Protein AF-A0A6V8F0K0-F1 (afdb_monomer_lite)

Radius of gyration: 14.61 Å; chains: 1; bounding box: 36×22×38 Å

pLDDT: mean 75.2, std 12.61, range [38.0, 90.0]

Secondary structure (DSSP, 8-state):
--GGGS--SSSS-HHHHHHHHHHHHHHSBTT-SSS-TT-SB---TTPPSSHHHHHHHHHHHHHHHHHHHTTS-BS-TTPPB--EEEEEEEEEEEEEETTEEEEEEEEEESSSTTPEEEEEEEE-

Sequence (124 aa):
MTWDDFFYYGKKDVKEENASDLKQLLMQPKYSLFYNRGYGVDHKHNFPQGFFTAVFLAFSIVSAVSKRNEKVSDGSGDYPDRRIAVSQDYISIVDTAPGSRDIKVTYLNYCSELRPGSISVPVV

Structure (mmCIF, N/CA/C/O backbone):
data_AF-A0A6V8F0K0-F1
#
_entry.id   AF-A0A6V8F0K0-F1
#
loop_
_atom_site.group_PDB
_atom_site.id
_atom_site.type_symbol
_atom_site.label_atom_id
_atom_site.label_alt_id
_atom_site.label_comp_id
_atom_site.label_asym_id
_atom_site.label_entity_id
_atom_site.label_seq_id
_atom_site.pdbx_PDB_ins_code
_atom_site.Cartn_x
_atom_site.Cartn_y
_atom_site.Cartn_z
_atom_site.occupancy
_atom_site.B_iso_or_equiv
_atom_site.auth_seq_id
_atom_site.auth_comp_id
_atom_site.auth_asym_id
_atom_site.auth_atom_id
_atom_site.pdbx_PDB_model_num
ATOM 1 N N . MET A 1 1 ? 11.654 12.659 8.022 1.00 45.09 1 MET A N 1
ATOM 2 C CA . MET A 1 1 ? 10.725 11.734 8.700 1.00 45.09 1 MET A CA 1
ATOM 3 C C . MET A 1 1 ? 10.814 12.068 10.174 1.00 45.09 1 MET A C 1
ATOM 5 O O . MET A 1 1 ? 11.904 11.963 10.723 1.00 45.09 1 MET A O 1
ATOM 9 N N . THR A 1 2 ? 9.764 12.636 10.760 1.00 43.31 2 THR A N 1
ATOM 10 C CA . THR A 1 2 ? 9.747 12.957 12.194 1.00 43.31 2 THR A CA 1
ATOM 11 C C . THR A 1 2 ? 9.321 11.706 12.966 1.00 43.31 2 THR A C 1
ATOM 13 O O . THR A 1 2 ? 8.619 10.849 12.431 1.00 43.31 2 THR A O 1
ATOM 16 N N . TRP A 1 3 ? 9.745 11.571 14.227 1.00 38.00 3 TRP A N 1
ATOM 17 C CA . TRP A 1 3 ? 9.286 10.489 15.119 1.00 38.00 3 TRP A CA 1
ATOM 18 C C . TRP A 1 3 ? 7.755 10.459 15.275 1.00 38.00 3 TRP A C 1
ATOM 20 O O . TRP A 1 3 ? 7.176 9.428 15.616 1.00 38.00 3 TRP A O 1
ATOM 30 N N . ASP A 1 4 ? 7.118 11.572 14.913 1.00 42.41 4 ASP A N 1
ATOM 31 C CA . ASP A 1 4 ? 5.681 11.793 14.884 1.00 42.41 4 ASP A CA 1
ATOM 32 C C . ASP A 1 4 ? 4.917 11.054 13.768 1.00 42.41 4 ASP A C 1
ATOM 34 O O . ASP A 1 4 ? 3.708 11.229 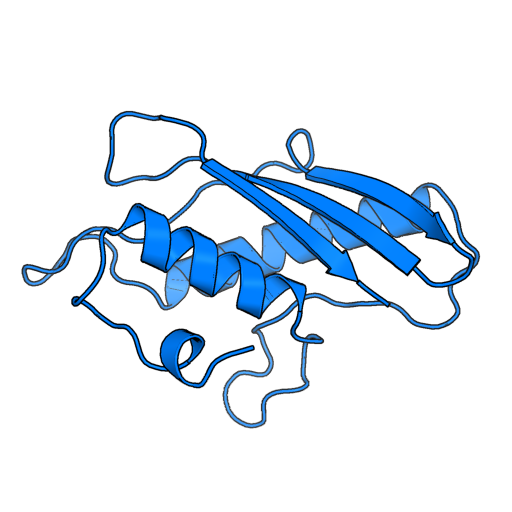13.618 1.00 42.41 4 ASP A O 1
ATOM 38 N N . ASP A 1 5 ? 5.590 10.228 12.973 1.00 44.72 5 ASP A N 1
ATOM 39 C CA . ASP A 1 5 ? 4.914 9.382 11.989 1.00 44.72 5 ASP A CA 1
ATOM 40 C C . ASP A 1 5 ? 4.691 7.950 12.529 1.00 44.72 5 ASP A C 1
ATOM 42 O O . ASP A 1 5 ? 3.684 7.328 12.205 1.00 44.72 5 ASP A O 1
ATOM 46 N N . PHE A 1 6 ? 5.547 7.431 13.422 1.00 45.97 6 PHE A N 1
ATOM 47 C CA . PHE A 1 6 ? 5.607 5.992 13.756 1.00 45.97 6 PHE A CA 1
ATOM 48 C C . PHE A 1 6 ? 4.600 5.472 14.808 1.00 45.97 6 PHE A C 1
ATOM 50 O O . PHE A 1 6 ? 4.368 4.266 14.860 1.00 45.97 6 PHE A O 1
ATOM 57 N N . PHE A 1 7 ? 4.002 6.326 15.653 1.00 43.16 7 PHE A N 1
ATOM 58 C CA . PHE A 1 7 ? 3.219 5.887 16.831 1.00 43.16 7 PHE A CA 1
ATOM 59 C C . PHE A 1 7 ? 1.883 6.637 17.029 1.00 43.16 7 PHE A C 1
ATOM 61 O O . PHE A 1 7 ? 1.627 7.189 18.099 1.00 43.16 7 PHE A O 1
ATOM 68 N N . TYR A 1 8 ? 1.010 6.667 16.015 1.00 52.38 8 TYR A N 1
ATOM 69 C CA . TYR A 1 8 ? -0.267 7.403 16.070 1.00 52.38 8 TYR A CA 1
ATOM 70 C C . TYR A 1 8 ? -1.457 6.462 15.883 1.00 52.38 8 TYR A C 1
ATOM 72 O O . TYR A 1 8 ? -1.902 6.193 14.770 1.00 52.38 8 TYR A O 1
ATOM 80 N N . TYR A 1 9 ? -1.972 5.950 16.999 1.00 51.75 9 TYR A N 1
ATOM 81 C CA . TYR A 1 9 ? -3.280 5.304 17.048 1.00 51.75 9 TYR A CA 1
ATOM 82 C C . TYR A 1 9 ? -4.239 6.195 17.844 1.00 51.75 9 TYR A C 1
ATOM 84 O O . TYR A 1 9 ? -4.047 6.382 19.045 1.00 51.75 9 TYR A O 1
ATOM 92 N N . GLY A 1 10 ? -5.252 6.757 17.173 1.00 51.47 10 GLY A N 1
ATOM 93 C CA . GLY A 1 10 ? -6.399 7.413 17.810 1.00 51.47 10 GLY A CA 1
ATOM 94 C C . GLY A 1 10 ? -6.165 8.849 18.287 1.00 51.4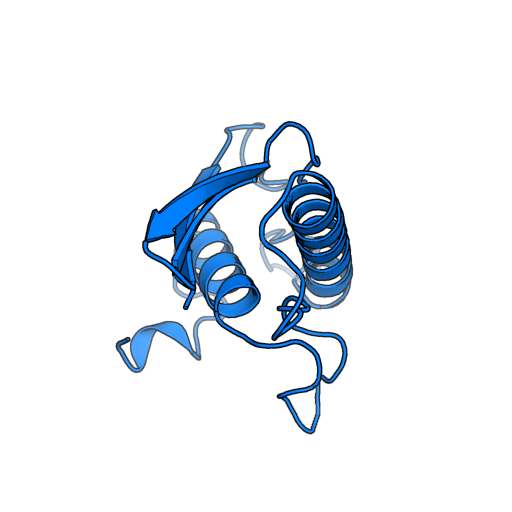7 10 GLY A C 1
ATOM 95 O O . GLY A 1 10 ? -6.890 9.316 19.161 1.00 51.47 10 GLY A O 1
ATOM 96 N N . LYS A 1 11 ? -5.151 9.547 17.755 1.00 54.94 11 LYS A N 1
ATOM 97 C CA . LYS A 1 11 ? -4.835 10.948 18.118 1.00 54.94 11 LYS A CA 1
ATOM 98 C C . LYS A 1 11 ? -4.976 11.944 16.961 1.00 54.94 11 LYS A C 1
ATOM 100 O O . LYS A 1 11 ? -4.975 13.144 17.223 1.00 54.94 11 LYS A O 1
ATOM 105 N N . LYS A 1 12 ? -5.071 11.477 15.711 1.00 57.78 12 LYS A N 1
ATOM 106 C CA . LYS A 1 12 ? -5.206 12.317 14.507 1.00 57.78 12 LYS A CA 1
ATOM 107 C C . LYS A 1 12 ? -6.555 12.077 13.821 1.00 57.78 12 LYS A C 1
ATOM 109 O O . LYS A 1 12 ? -7.238 11.097 14.111 1.00 57.78 12 LYS A O 1
ATOM 114 N N . ASP A 1 13 ? -6.930 12.971 12.901 1.00 78.19 13 ASP A N 1
ATOM 115 C CA . ASP A 1 13 ? -8.018 12.707 11.949 1.00 78.19 13 ASP A CA 1
ATOM 116 C C . ASP A 1 13 ? -7.699 11.398 11.201 1.00 78.19 13 ASP A C 1
ATOM 118 O O . ASP A 1 13 ? -6.570 11.189 10.748 1.00 78.19 13 ASP A O 1
ATOM 122 N N . VAL A 1 14 ? -8.688 10.510 11.066 1.00 79.12 14 VAL A N 1
ATOM 123 C CA . VAL A 1 14 ? -8.571 9.210 10.383 1.00 79.12 14 VAL A CA 1
ATOM 124 C C . VAL A 1 14 ? -7.933 9.356 9.001 1.00 79.12 14 VAL A C 1
ATOM 126 O O . VAL A 1 14 ? -7.168 8.493 8.569 1.00 79.12 14 VAL A O 1
ATOM 129 N N . LYS A 1 15 ? -8.190 10.473 8.312 1.00 78.75 15 LYS A N 1
ATOM 130 C CA . LYS A 1 15 ? -7.572 10.773 7.014 1.00 78.75 15 LYS A CA 1
ATOM 131 C C . LYS A 1 15 ? -6.055 10.921 7.096 1.00 78.75 15 LYS A C 1
ATOM 133 O O . LYS A 1 15 ? -5.345 10.409 6.232 1.00 78.75 15 LYS A O 1
ATOM 138 N N . GLU A 1 16 ? -5.556 11.612 8.115 1.00 78.88 16 GLU A N 1
ATOM 139 C CA . GLU A 1 16 ? -4.120 11.793 8.326 1.00 78.88 16 GLU A CA 1
ATOM 140 C C . GLU A 1 16 ? -3.454 10.483 8.747 1.00 78.88 16 GLU A C 1
ATOM 142 O O . GLU A 1 16 ? -2.359 10.176 8.276 1.00 78.88 16 GLU A O 1
ATOM 147 N N . GLU A 1 17 ? -4.126 9.682 9.580 1.00 80.00 17 GLU A N 1
ATOM 148 C CA . GLU A 1 17 ? -3.638 8.353 9.966 1.00 80.00 17 GLU A CA 1
ATOM 149 C C . GLU A 1 17 ? -3.544 7.428 8.742 1.00 80.00 17 GLU A C 1
ATOM 151 O O . GLU A 1 17 ? -2.511 6.800 8.515 1.00 80.00 17 GLU A O 1
ATOM 156 N N . ASN A 1 18 ? -4.570 7.410 7.886 1.00 85.00 18 ASN A N 1
ATOM 157 C CA . ASN A 1 18 ? 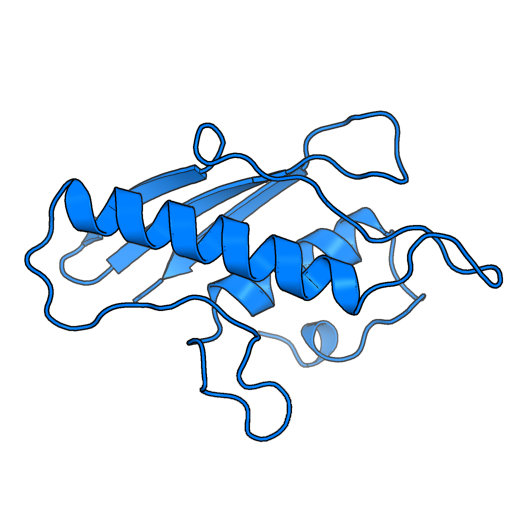-4.565 6.620 6.654 1.00 85.00 18 ASN A CA 1
ATOM 158 C C . ASN A 1 18 ? -3.480 7.075 5.668 1.00 85.00 18 ASN A C 1
ATOM 160 O O . ASN A 1 18 ? -2.813 6.235 5.061 1.00 85.00 18 ASN A O 1
ATOM 164 N N . ALA A 1 19 ? -3.263 8.387 5.528 1.00 83.12 19 ALA A N 1
ATOM 165 C CA . ALA A 1 19 ? -2.182 8.919 4.704 1.00 83.12 19 ALA A CA 1
ATOM 166 C C . ALA A 1 19 ? -0.799 8.543 5.262 1.00 83.12 19 ALA A C 1
ATOM 168 O O . ALA A 1 19 ? 0.063 8.101 4.500 1.00 83.12 19 ALA A O 1
ATOM 169 N N . SER A 1 20 ? -0.589 8.680 6.575 1.00 83.56 20 SER A N 1
ATOM 170 C CA . SER A 1 20 ? 0.671 8.316 7.237 1.00 83.56 20 SER A CA 1
ATOM 171 C C . SER A 1 20 ? 0.985 6.830 7.071 1.00 83.56 20 SER A C 1
ATOM 173 O O . SER A 1 20 ? 2.084 6.473 6.643 1.00 83.56 20 SER A O 1
ATOM 175 N N . ASP A 1 21 ? 0.005 5.959 7.316 1.00 83.56 21 ASP A N 1
ATOM 176 C CA . ASP A 1 21 ? 0.191 4.518 7.171 1.00 83.56 21 ASP A CA 1
ATOM 177 C C . ASP A 1 21 ? 0.528 4.139 5.731 1.00 83.56 21 ASP A C 1
ATOM 179 O O . ASP A 1 21 ? 1.435 3.344 5.490 1.00 83.56 21 ASP A O 1
ATOM 183 N N . LEU A 1 22 ? -0.184 4.716 4.756 1.00 85.50 22 LEU A N 1
ATOM 184 C CA . LEU A 1 22 ? 0.070 4.443 3.347 1.00 85.50 22 LEU A CA 1
ATOM 185 C C . LEU A 1 22 ? 1.463 4.935 2.937 1.00 85.50 22 LEU A C 1
ATOM 187 O O . LEU A 1 22 ? 2.162 4.245 2.199 1.00 85.50 22 LEU A O 1
ATOM 191 N N . LYS A 1 23 ? 1.913 6.077 3.469 1.00 85.06 23 LYS A N 1
ATOM 192 C CA . LYS A 1 23 ? 3.282 6.569 3.274 1.00 85.06 23 LYS A CA 1
ATOM 193 C C . LYS A 1 23 ? 4.311 5.566 3.779 1.00 85.06 23 LYS A C 1
ATOM 195 O O . LYS A 1 23 ? 5.242 5.224 3.055 1.00 85.06 23 LYS A O 1
ATOM 200 N N . GLN A 1 24 ? 4.134 5.086 5.008 1.00 82.81 24 GLN A N 1
ATOM 201 C CA . GLN A 1 24 ? 5.031 4.108 5.619 1.00 82.81 24 GLN A CA 1
ATOM 202 C C . GLN A 1 24 ? 5.039 2.803 4.830 1.00 82.81 24 GLN A C 1
ATOM 204 O O . GLN A 1 24 ? 6.106 2.270 4.548 1.00 82.81 24 GLN A O 1
ATOM 209 N N . L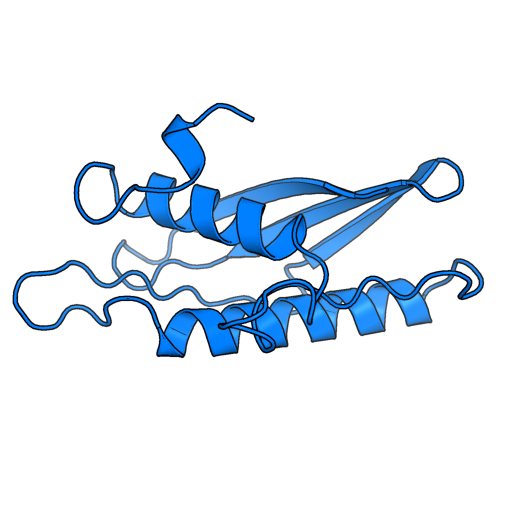EU A 1 25 ? 3.864 2.334 4.410 1.00 86.25 25 LEU A N 1
ATOM 210 C CA . LEU A 1 25 ? 3.714 1.136 3.594 1.00 86.25 25 LEU A CA 1
ATOM 211 C C . LEU A 1 25 ? 4.502 1.236 2.280 1.00 86.25 25 LEU A C 1
ATOM 213 O O . LEU A 1 25 ? 5.182 0.285 1.907 1.00 86.25 25 LEU A O 1
ATOM 217 N N . LEU A 1 26 ? 4.428 2.378 1.589 1.00 84.62 26 LEU A N 1
ATOM 218 C CA . LEU A 1 26 ? 5.131 2.607 0.321 1.00 84.62 26 LEU A CA 1
ATOM 219 C C . LEU A 1 26 ? 6.650 2.719 0.502 1.00 84.62 26 LEU A C 1
ATOM 221 O O . LEU A 1 26 ? 7.407 2.195 -0.315 1.00 84.62 26 LEU A O 1
ATOM 225 N N . MET A 1 27 ? 7.099 3.383 1.569 1.00 81.56 27 MET A N 1
ATOM 226 C CA . MET A 1 27 ? 8.526 3.571 1.860 1.00 81.56 27 MET A CA 1
ATOM 227 C C . MET A 1 27 ? 9.203 2.311 2.404 1.00 81.56 27 MET A C 1
ATOM 229 O O . MET A 1 27 ? 10.429 2.223 2.409 1.00 81.56 27 MET A O 1
ATOM 233 N N . GLN A 1 28 ? 8.426 1.349 2.890 1.00 82.69 28 GLN A N 1
ATOM 234 C CA . GLN A 1 28 ? 8.946 0.162 3.540 1.00 82.69 28 GLN A CA 1
ATOM 235 C C . GLN A 1 28 ? 9.103 -0.996 2.549 1.00 82.69 28 GLN A C 1
ATOM 237 O O . GLN A 1 28 ? 8.101 -1.458 1.995 1.00 82.69 28 GLN A O 1
ATOM 242 N N . PRO A 1 29 ? 10.320 -1.542 2.364 1.00 80.50 29 PRO A N 1
ATOM 243 C CA . PRO A 1 29 ? 10.492 -2.762 1.594 1.00 80.50 29 PRO A CA 1
ATOM 244 C C . PRO A 1 29 ? 9.751 -3.914 2.266 1.00 80.50 29 PRO A C 1
ATOM 246 O O . PRO A 1 29 ? 9.858 -4.124 3.483 1.00 80.50 29 PRO A O 1
ATOM 249 N N . LYS A 1 30 ? 9.021 -4.692 1.473 1.00 78.12 30 LYS A N 1
ATOM 250 C CA . LYS A 1 30 ? 8.405 -5.936 1.935 1.00 78.12 30 LYS A CA 1
ATOM 251 C C . LYS A 1 30 ? 9.473 -6.850 2.549 1.00 78.12 30 LYS A C 1
ATOM 253 O O . LYS A 1 30 ? 10.601 -6.898 2.069 1.00 78.12 30 LYS A O 1
ATOM 258 N N . TYR A 1 31 ? 9.125 -7.571 3.616 1.00 78.88 31 TYR A N 1
ATOM 259 C CA . TYR A 1 31 ? 10.033 -8.436 4.392 1.00 78.88 31 TYR A CA 1
ATOM 260 C C . TYR A 1 31 ? 11.120 -7.730 5.222 1.00 78.88 31 TYR A C 1
ATOM 262 O O . TYR A 1 31 ? 11.846 -8.416 5.940 1.00 78.88 31 TYR A O 1
ATOM 270 N N . SER A 1 32 ? 11.211 -6.395 5.201 1.00 78.69 32 SER A N 1
ATOM 271 C CA . SER A 1 32 ? 12.199 -5.663 6.016 1.00 78.69 32 SER A CA 1
ATOM 272 C C . SER A 1 32 ? 11.916 -5.720 7.523 1.00 78.69 32 SER A C 1
ATOM 274 O O . SER A 1 32 ? 12.839 -5.643 8.332 1.00 78.69 32 SER A O 1
ATOM 276 N N . LEU A 1 33 ? 10.650 -5.880 7.923 1.00 73.25 33 LEU A N 1
ATOM 277 C CA . LEU A 1 33 ? 10.264 -5.971 9.330 1.00 73.25 33 LEU A CA 1
ATOM 278 C C . LEU A 1 33 ? 10.376 -7.396 9.858 1.00 73.25 33 LEU A C 1
ATOM 280 O O . LEU A 1 33 ? 9.785 -8.325 9.307 1.00 73.25 33 LEU A O 1
ATOM 284 N N . PHE A 1 34 ? 11.036 -7.544 11.007 1.00 70.38 34 PHE A N 1
ATOM 285 C CA . PHE A 1 34 ? 11.193 -8.833 11.680 1.00 70.38 34 PHE A CA 1
ATOM 286 C C . PHE A 1 34 ? 9.842 -9.470 12.052 1.00 70.38 34 PHE A C 1
ATOM 288 O O . PHE A 1 34 ? 9.605 -10.633 11.727 1.00 70.38 34 PHE A O 1
ATOM 295 N N . TYR A 1 35 ? 8.944 -8.692 12.669 1.00 65.00 35 TYR A N 1
ATOM 296 C CA . TYR A 1 35 ? 7.653 -9.171 13.184 1.00 65.00 35 TYR A CA 1
ATOM 297 C C . TYR A 1 35 ? 6.488 -9.045 12.191 1.00 65.00 35 TYR A C 1
ATOM 299 O O . TYR A 1 35 ? 5.465 -9.698 12.370 1.00 65.00 35 TYR A O 1
ATOM 307 N N . ASN A 1 36 ? 6.622 -8.234 11.136 1.00 67.12 36 ASN A N 1
ATOM 308 C CA . ASN A 1 36 ? 5.552 -7.997 10.163 1.00 67.12 36 ASN A CA 1
ATOM 309 C C . ASN A 1 36 ? 6.068 -8.088 8.724 1.00 67.12 36 ASN A C 1
ATOM 311 O O . ASN A 1 36 ? 6.033 -7.142 7.942 1.00 67.12 36 ASN A O 1
ATOM 315 N N . ARG A 1 37 ? 6.556 -9.278 8.376 1.00 66.25 37 ARG A N 1
ATOM 316 C CA . ARG A 1 37 ? 7.155 -9.588 7.071 1.00 66.25 37 ARG A CA 1
ATOM 317 C C . ARG A 1 37 ? 6.205 -9.402 5.881 1.00 66.25 37 ARG A C 1
ATOM 319 O O . ARG A 1 37 ? 6.656 -9.307 4.744 1.00 66.25 37 ARG A O 1
ATOM 326 N N . GLY A 1 38 ? 4.895 -9.383 6.133 1.00 65.94 38 GLY A N 1
ATOM 327 C CA . GLY A 1 38 ? 3.868 -9.155 5.119 1.00 65.94 38 GLY A CA 1
ATOM 328 C C . GLY A 1 38 ? 3.606 -7.683 4.794 1.00 65.94 38 GLY A C 1
ATOM 329 O O . GLY A 1 38 ? 2.922 -7.434 3.804 1.00 65.94 38 GLY A O 1
ATOM 330 N N . TYR A 1 39 ? 4.128 -6.754 5.601 1.00 75.25 39 TYR A N 1
ATOM 331 C CA . TYR A 1 39 ? 3.961 -5.309 5.455 1.00 75.25 39 TYR A CA 1
ATOM 332 C C . TYR A 1 39 ? 5.048 -4.707 4.564 1.00 75.25 39 TYR A C 1
ATOM 334 O O . TYR A 1 39 ? 6.192 -5.167 4.574 1.00 75.25 39 TYR A O 1
ATOM 342 N N . GLY A 1 40 ? 4.678 -3.675 3.810 1.00 78.56 40 GLY A N 1
ATOM 343 C CA . GLY A 1 40 ? 5.544 -3.017 2.837 1.00 78.56 40 GLY A CA 1
ATOM 344 C C . GLY A 1 40 ? 5.298 -3.456 1.393 1.00 78.56 40 GLY A C 1
ATOM 345 O O . GLY A 1 40 ? 4.514 -4.368 1.112 1.00 78.56 40 GLY A O 1
ATOM 346 N N . VAL A 1 41 ? 5.987 -2.787 0.473 1.00 78.25 41 VAL A N 1
ATOM 347 C CA . VAL A 1 41 ? 5.888 -2.995 -0.977 1.00 78.25 41 VAL A CA 1
ATOM 348 C C . VAL A 1 41 ? 7.152 -3.678 -1.497 1.00 78.25 41 VAL A C 1
ATOM 350 O O . VAL A 1 41 ? 8.257 -3.438 -1.013 1.00 78.25 41 VAL A O 1
ATOM 353 N N . ASP A 1 42 ? 6.984 -4.600 -2.443 1.00 79.00 42 ASP A N 1
ATOM 354 C CA . ASP A 1 42 ? 8.096 -5.311 -3.069 1.00 79.00 42 ASP A CA 1
ATOM 355 C C . ASP A 1 42 ? 8.736 -4.434 -4.154 1.00 79.00 42 ASP A C 1
ATOM 357 O O . ASP A 1 42 ? 8.243 -4.338 -5.282 1.00 79.00 42 ASP A O 1
ATOM 361 N N . HIS A 1 43 ? 9.831 -3.768 -3.789 1.00 69.88 43 HIS A N 1
ATOM 362 C CA . HIS A 1 43 ? 10.638 -2.957 -4.695 1.00 69.88 43 HIS A CA 1
ATOM 363 C C . HIS A 1 43 ? 11.694 -3.849 -5.347 1.00 69.88 43 HIS A C 1
ATOM 365 O O . HIS A 1 43 ? 12.788 -4.040 -4.820 1.00 69.88 43 HIS A O 1
ATOM 371 N N . LYS A 1 44 ? 11.365 -4.445 -6.496 1.00 66.81 44 LYS A N 1
ATOM 372 C CA . LYS A 1 44 ? 12.311 -5.316 -7.204 1.00 66.81 44 LYS A CA 1
ATOM 373 C C . LYS A 1 44 ? 13.529 -4.518 -7.687 1.00 66.81 44 LYS A C 1
ATOM 375 O O . LYS A 1 44 ? 13.438 -3.761 -8.655 1.00 66.81 44 LYS A O 1
ATOM 380 N N . HIS A 1 45 ? 14.678 -4.727 -7.047 1.00 57.03 45 HIS A N 1
ATOM 381 C CA . HIS A 1 45 ? 15.962 -4.193 -7.500 1.00 57.03 45 HIS A CA 1
ATOM 382 C C . HIS A 1 45 ? 16.426 -4.919 -8.778 1.00 57.03 45 HIS A C 1
ATOM 384 O O . HIS A 1 45 ? 16.222 -6.124 -8.924 1.00 57.03 45 HIS A O 1
ATOM 390 N N . ASN A 1 46 ? 17.056 -4.189 -9.705 1.00 54.78 46 ASN A N 1
ATOM 391 C CA . ASN A 1 46 ? 17.665 -4.707 -10.945 1.00 54.78 46 ASN A CA 1
ATOM 392 C C . ASN A 1 46 ? 16.722 -5.278 -12.021 1.00 54.78 46 ASN A C 1
ATOM 394 O O . ASN A 1 46 ? 17.185 -5.972 -12.926 1.00 54.78 46 ASN A O 1
ATOM 398 N N . PHE A 1 47 ? 15.423 -4.971 -11.992 1.00 58.56 47 PHE A N 1
ATOM 399 C CA . PHE A 1 47 ? 14.571 -5.232 -13.157 1.00 58.56 47 PHE A CA 1
ATOM 400 C C . PHE A 1 47 ? 14.747 -4.118 -14.198 1.00 58.56 47 PHE A C 1
ATOM 402 O O . PHE A 1 47 ? 14.729 -2.944 -13.813 1.00 58.56 47 PHE A O 1
ATOM 409 N N . PRO A 1 48 ? 14.901 -4.444 -15.498 1.00 57.09 48 PRO A N 1
ATOM 410 C CA . PRO A 1 48 ? 14.945 -3.425 -16.540 1.00 57.09 48 PRO A CA 1
ATOM 411 C C . PRO A 1 48 ? 13.710 -2.521 -16.421 1.00 57.09 48 PRO A C 1
ATOM 413 O O . PRO A 1 48 ? 12.584 -3.000 -16.251 1.00 57.09 48 PRO A O 1
ATOM 416 N N . GLN A 1 49 ? 13.941 -1.205 -16.423 1.00 62.12 49 GLN A N 1
ATOM 417 C CA . GLN A 1 49 ? 12.876 -0.206 -16.343 1.00 62.12 49 GLN A CA 1
ATOM 418 C C . GLN A 1 49 ? 11.887 -0.441 -17.493 1.00 62.12 49 GLN A C 1
ATOM 420 O O . GLN A 1 49 ? 12.292 -0.606 -18.642 1.00 62.12 49 GLN A O 1
ATOM 425 N N . GLY A 1 50 ? 10.593 -0.522 -17.181 1.00 66.69 50 GLY A N 1
ATOM 426 C CA . GLY A 1 50 ? 9.576 -0.819 -18.182 1.00 66.69 50 GLY A CA 1
ATOM 427 C C . GLY A 1 50 ? 8.188 -1.066 -17.601 1.00 66.69 50 GLY A C 1
ATOM 428 O O . GLY A 1 50 ? 8.008 -1.210 -16.390 1.00 66.69 50 GLY A O 1
ATOM 429 N N . PHE A 1 51 ? 7.211 -1.157 -18.505 1.00 70.81 51 PHE A N 1
ATOM 430 C CA . PHE A 1 51 ? 5.784 -1.338 -18.220 1.00 70.81 51 PHE A CA 1
ATOM 431 C C . PHE A 1 51 ? 5.495 -2.456 -17.204 1.00 70.81 51 PHE A C 1
ATOM 433 O O . PHE A 1 51 ? 4.734 -2.257 -16.261 1.00 70.81 51 PHE A O 1
ATOM 440 N N . PHE A 1 52 ? 6.159 -3.610 -17.330 1.00 75.12 52 PHE A N 1
ATOM 441 C CA . PHE A 1 52 ? 5.953 -4.738 -16.416 1.00 75.12 52 PHE A CA 1
ATOM 442 C C . PHE A 1 52 ? 6.317 -4.414 -14.965 1.00 75.12 52 PHE A C 1
ATOM 444 O O . PHE A 1 52 ? 5.638 -4.875 -14.052 1.00 75.12 52 PHE A O 1
ATOM 451 N N . THR A 1 53 ? 7.344 -3.597 -14.735 1.00 76.31 53 THR A N 1
ATOM 452 C CA . THR A 1 53 ? 7.742 -3.187 -13.383 1.00 76.31 53 THR A CA 1
ATOM 453 C C . THR A 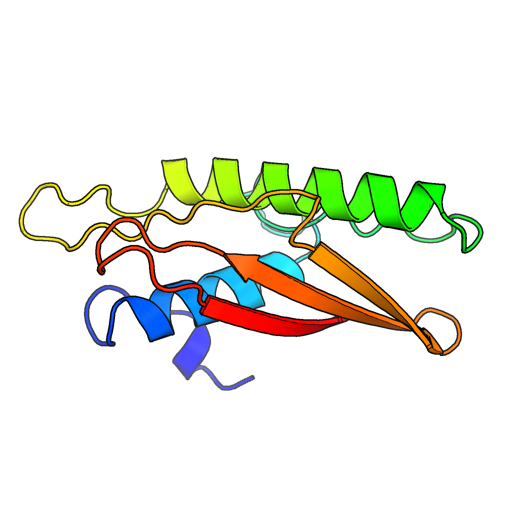1 53 ? 6.679 -2.293 -12.750 1.00 76.31 53 THR A C 1
ATOM 455 O O . THR A 1 53 ? 6.338 -2.500 -11.587 1.00 76.31 53 THR A O 1
ATOM 458 N N . ALA A 1 54 ? 6.095 -1.367 -13.517 1.00 76.44 54 ALA A N 1
ATOM 459 C CA . ALA A 1 54 ? 4.988 -0.534 -13.047 1.00 76.44 54 ALA A CA 1
ATOM 460 C C . ALA A 1 54 ? 3.748 -1.379 -12.705 1.00 76.44 54 ALA A C 1
ATOM 462 O O . ALA A 1 54 ? 3.151 -1.194 -11.645 1.00 76.44 54 ALA A O 1
ATOM 463 N N . VAL A 1 55 ? 3.419 -2.370 -13.543 1.00 82.00 55 VAL A N 1
ATOM 464 C CA . VAL A 1 55 ? 2.323 -3.314 -13.281 1.00 82.00 55 VAL A CA 1
ATOM 465 C C . VAL A 1 55 ? 2.579 -4.107 -11.995 1.00 82.00 55 VAL A C 1
ATOM 467 O O . VAL A 1 55 ? 1.741 -4.100 -11.096 1.00 82.00 55 VAL A O 1
ATOM 470 N N . PHE A 1 56 ? 3.746 -4.747 -11.848 1.00 82.31 56 PHE A N 1
ATOM 471 C CA . PHE A 1 56 ? 4.074 -5.510 -10.636 1.00 82.31 56 PHE A CA 1
ATOM 472 C C . PHE A 1 56 ? 4.043 -4.648 -9.373 1.00 82.31 56 PHE A C 1
ATOM 474 O O . PHE A 1 56 ? 3.554 -5.101 -8.336 1.00 82.31 56 PHE A O 1
ATOM 481 N N . LEU A 1 57 ? 4.535 -3.413 -9.460 1.00 83.44 57 LEU A N 1
ATOM 482 C CA . LEU A 1 57 ? 4.532 -2.479 -8.344 1.00 83.44 57 LEU A CA 1
ATOM 483 C C . LEU A 1 57 ? 3.102 -2.089 -7.950 1.00 83.44 57 LEU A C 1
ATOM 485 O O . LEU A 1 57 ? 2.766 -2.151 -6.769 1.00 83.44 57 LEU A O 1
ATOM 489 N N . ALA A 1 58 ? 2.229 -1.797 -8.919 1.00 87.06 58 ALA A N 1
ATOM 490 C CA . ALA A 1 58 ? 0.815 -1.527 -8.663 1.00 87.06 58 ALA A CA 1
ATOM 491 C C . ALA A 1 58 ? 0.115 -2.720 -7.984 1.00 87.06 58 ALA A C 1
ATOM 493 O O . ALA A 1 58 ? -0.557 -2.545 -6.965 1.00 87.06 58 ALA A O 1
ATOM 494 N N . PHE A 1 59 ? 0.336 -3.948 -8.472 1.00 87.62 59 PHE A N 1
ATOM 495 C CA . PHE A 1 59 ? -0.164 -5.168 -7.821 1.00 87.62 59 PHE A CA 1
ATOM 496 C C . PHE A 1 59 ? 0.370 -5.324 -6.391 1.00 87.62 59 PHE A C 1
ATOM 498 O O . PHE A 1 59 ? -0.386 -5.673 -5.480 1.00 87.62 59 PHE A O 1
ATOM 505 N N . SER A 1 60 ? 1.660 -5.052 -6.172 1.00 86.69 60 SER A N 1
ATOM 506 C CA . SER A 1 60 ? 2.257 -5.133 -4.839 1.00 86.69 60 SER A CA 1
ATOM 507 C C . SER A 1 60 ? 1.657 -4.105 -3.883 1.00 86.69 60 SER A C 1
ATOM 509 O O . SER A 1 60 ? 1.432 -4.446 -2.724 1.00 86.69 60 SER A O 1
ATOM 511 N N . ILE A 1 61 ? 1.381 -2.881 -4.340 1.00 88.56 61 ILE A N 1
ATOM 512 C CA . ILE A 1 61 ? 0.740 -1.833 -3.534 1.00 88.56 61 ILE A CA 1
ATOM 513 C C . ILE A 1 61 ? -0.673 -2.266 -3.136 1.00 88.56 61 ILE A C 1
ATOM 515 O O . ILE A 1 61 ? -1.006 -2.222 -1.954 1.00 88.56 61 ILE A O 1
ATOM 519 N N . VAL A 1 62 ? -1.484 -2.759 -4.080 1.00 90.00 62 VAL A N 1
ATOM 520 C CA . VAL A 1 62 ? -2.846 -3.246 -3.784 1.00 90.00 62 VAL A CA 1
ATOM 521 C C . VAL A 1 62 ? -2.813 -4.388 -2.767 1.00 90.00 62 VAL A C 1
ATOM 523 O O . VAL A 1 62 ? -3.554 -4.373 -1.783 1.00 90.00 62 VAL A O 1
ATOM 526 N N . SER A 1 63 ? -1.911 -5.356 -2.953 1.00 88.44 63 SER A N 1
ATOM 527 C CA . SER A 1 63 ? -1.752 -6.474 -2.017 1.00 88.44 63 SER A CA 1
ATOM 528 C C . SER A 1 63 ? -1.323 -6.003 -0.623 1.00 88.44 63 SER A C 1
ATOM 530 O O . SER A 1 63 ? -1.850 -6.481 0.382 1.00 88.44 63 SER A O 1
ATOM 532 N N . ALA A 1 64 ? -0.398 -5.045 -0.549 1.00 87.00 64 ALA A N 1
ATOM 533 C CA . ALA A 1 64 ? 0.081 -4.482 0.707 1.00 87.00 64 ALA A CA 1
ATOM 534 C C . ALA A 1 64 ? -1.029 -3.714 1.449 1.00 87.00 64 ALA A C 1
ATOM 536 O O . ALA A 1 64 ? -1.183 -3.878 2.660 1.00 87.00 64 ALA A O 1
ATOM 537 N N . VAL A 1 65 ? -1.850 -2.943 0.728 1.00 88.94 65 VAL A N 1
ATOM 538 C CA . VAL A 1 65 ? -3.016 -2.241 1.290 1.00 88.94 65 VAL A CA 1
ATOM 539 C C . VAL A 1 65 ? -4.057 -3.231 1.815 1.00 88.94 65 VAL A C 1
ATOM 541 O O . VAL A 1 65 ? -4.552 -3.061 2.928 1.00 88.94 65 VAL A O 1
ATOM 544 N N . SER A 1 66 ? -4.339 -4.308 1.076 1.00 88.06 66 SER A N 1
ATOM 545 C CA . SER A 1 66 ? -5.249 -5.363 1.542 1.00 88.06 66 SER A CA 1
ATOM 546 C C . SER A 1 66 ? -4.773 -5.978 2.859 1.00 88.06 66 SER A C 1
ATOM 548 O O . SER A 1 66 ? -5.562 -6.133 3.785 1.00 88.06 66 SER A O 1
ATOM 550 N N . LYS A 1 67 ? -3.473 -6.271 2.979 1.00 85.69 67 LYS A N 1
ATOM 551 C CA . LYS A 1 67 ? -2.893 -6.802 4.222 1.00 85.69 67 LYS A CA 1
ATOM 552 C C . LYS A 1 67 ? -2.919 -5.795 5.365 1.00 85.69 67 LYS A C 1
ATOM 554 O O . LYS A 1 67 ? -3.133 -6.183 6.509 1.00 85.69 67 LYS A O 1
ATOM 559 N N . ARG A 1 68 ? -2.711 -4.505 5.080 1.00 86.06 68 ARG A N 1
ATOM 560 C CA . ARG A 1 68 ? -2.881 -3.436 6.075 1.00 86.06 68 ARG A CA 1
ATOM 561 C C . ARG A 1 68 ? -4.305 -3.445 6.635 1.00 86.06 68 ARG A C 1
ATOM 563 O O . ARG A 1 68 ? -4.466 -3.338 7.846 1.00 86.06 68 ARG A O 1
ATOM 570 N N . ASN A 1 69 ? -5.319 -3.604 5.785 1.00 87.12 69 ASN A N 1
ATOM 571 C CA . ASN A 1 69 ? -6.719 -3.610 6.216 1.00 87.12 69 ASN A CA 1
ATOM 572 C C . ASN A 1 69 ? -7.060 -4.745 7.199 1.00 87.12 69 ASN A C 1
ATOM 574 O O . ASN A 1 69 ? -7.997 -4.594 7.970 1.00 87.12 69 ASN A O 1
ATOM 578 N N . GLU A 1 70 ? -6.292 -5.839 7.226 1.00 84.94 70 GLU A N 1
ATOM 579 C CA . GLU A 1 70 ? -6.437 -6.913 8.227 1.00 84.94 70 GLU A CA 1
ATOM 580 C C . GLU A 1 70 ? -5.916 -6.528 9.624 1.00 84.94 70 GLU A C 1
ATOM 582 O O . GLU A 1 70 ? -6.103 -7.278 10.582 1.00 84.94 70 GLU A O 1
ATOM 587 N N . LYS A 1 71 ? -5.175 -5.418 9.740 1.00 82.62 71 LYS A N 1
ATOM 588 C CA . LYS A 1 71 ? -4.462 -5.014 10.964 1.00 82.62 71 LYS A CA 1
ATOM 589 C C . LYS A 1 71 ? -4.943 -3.695 11.557 1.00 82.62 71 LYS A C 1
ATOM 591 O O . LYS A 1 71 ? -4.602 -3.401 12.698 1.00 82.62 71 LYS A O 1
ATOM 596 N N . VAL A 1 72 ? -5.687 -2.900 10.798 1.00 83.50 72 VAL A N 1
ATOM 597 C CA . VAL A 1 72 ? -6.268 -1.635 11.267 1.00 83.50 72 VAL A CA 1
ATOM 598 C C . VAL A 1 72 ? -7.689 -1.857 11.779 1.00 83.50 72 VAL A C 1
ATOM 600 O O . VAL A 1 72 ? -8.315 -2.858 11.440 1.00 83.50 72 VAL A O 1
ATOM 603 N N . SER A 1 73 ? -8.195 -0.924 12.591 1.00 83.94 73 SER A N 1
ATOM 604 C CA . SER A 1 73 ? -9.572 -1.002 13.091 1.00 83.94 73 SER A CA 1
ATOM 605 C C . SER A 1 73 ? -10.582 -0.999 11.942 1.00 83.94 73 SER A C 1
ATOM 607 O O . SER A 1 73 ? -10.435 -0.252 10.972 1.00 83.94 73 SER A O 1
ATOM 609 N N . ASP A 1 74 ? -11.614 -1.823 12.084 1.00 84.00 74 ASP A N 1
ATOM 610 C CA . ASP A 1 74 ? -12.745 -1.967 11.171 1.00 84.00 74 ASP A CA 1
ATOM 611 C C . ASP A 1 74 ? -13.966 -1.129 11.582 1.00 84.00 74 ASP A C 1
ATOM 613 O O . ASP A 1 74 ? -15.029 -1.262 10.975 1.00 84.00 74 ASP A O 1
ATOM 617 N N . GLY A 1 75 ? -13.824 -0.276 12.601 1.00 78.56 75 GLY A N 1
ATOM 618 C CA . GLY A 1 75 ? -14.928 0.498 13.168 1.00 78.56 75 GLY A CA 1
ATOM 619 C C . GLY A 1 75 ? -15.544 -0.116 14.429 1.00 78.56 75 GLY A C 1
ATOM 620 O O . GLY A 1 75 ? -16.492 0.445 14.975 1.00 78.56 75 GLY A O 1
ATOM 621 N N . SER A 1 76 ? -15.056 -1.277 14.881 1.00 76.12 76 SER A N 1
ATOM 622 C CA . SER A 1 76 ? -15.537 -1.927 16.102 1.00 76.12 76 SER A CA 1
ATOM 623 C C . SER A 1 76 ? -14.863 -1.388 17.373 1.00 76.12 76 SER A C 1
ATOM 625 O O . SER A 1 76 ? -13.779 -0.802 17.339 1.00 76.12 76 SER A O 1
ATOM 627 N N . GLY A 1 77 ? -15.521 -1.586 18.522 1.00 72.50 77 GLY A N 1
ATOM 628 C CA . GLY A 1 77 ? -14.951 -1.283 19.841 1.00 72.50 77 GLY A CA 1
ATOM 629 C C . GLY A 1 77 ? -14.683 0.202 20.099 1.00 72.50 77 GLY A C 1
ATOM 630 O O . GLY A 1 77 ? -13.671 0.523 20.710 1.00 72.50 77 GLY A O 1
ATOM 631 N N . ASP A 1 78 ? -15.557 1.086 19.609 1.00 71.81 78 ASP A N 1
ATOM 632 C CA . ASP A 1 78 ? -15.469 2.555 19.723 1.00 71.81 78 ASP A CA 1
ATOM 633 C C . ASP A 1 78 ? -14.295 3.210 18.966 1.00 71.81 78 ASP A C 1
ATOM 635 O O . ASP A 1 78 ? -14.064 4.416 19.079 1.00 71.81 78 ASP A O 1
ATOM 639 N N . TYR A 1 79 ? -13.578 2.448 18.137 1.00 78.25 79 TYR A N 1
ATOM 640 C CA . TYR A 1 79 ? -12.546 2.977 17.247 1.00 78.25 79 TYR A CA 1
ATOM 641 C C . TYR A 1 79 ? -13.121 3.276 15.858 1.00 78.25 79 TYR A C 1
ATOM 643 O O . TYR A 1 79 ? -13.945 2.509 15.369 1.00 78.25 79 TYR A O 1
ATOM 651 N N . PRO A 1 80 ? -12.670 4.336 15.166 1.00 79.56 80 PRO A N 1
ATOM 652 C CA . PRO A 1 80 ? -13.106 4.610 13.799 1.00 79.56 80 PRO A CA 1
ATOM 653 C C . PRO A 1 80 ? -12.549 3.587 12.793 1.00 79.56 80 PRO A C 1
ATOM 655 O O . PRO A 1 80 ? -11.433 3.088 12.958 1.00 79.56 80 PRO A O 1
ATOM 658 N N . ASP A 1 81 ? -13.299 3.317 11.717 1.00 84.88 81 ASP A N 1
ATOM 659 C CA . ASP A 1 81 ? -12.852 2.436 10.627 1.00 84.88 81 ASP A CA 1
ATOM 660 C C . ASP A 1 81 ? -11.688 3.077 9.853 1.00 84.88 81 ASP A C 1
ATOM 662 O O . ASP A 1 81 ? -11.796 4.166 9.290 1.00 84.88 81 ASP A O 1
ATOM 666 N N . ARG A 1 82 ? -10.546 2.395 9.815 1.00 85.38 82 ARG A N 1
ATOM 667 C CA . ARG A 1 82 ? -9.312 2.868 9.168 1.00 85.38 82 ARG A CA 1
ATOM 668 C C . ARG A 1 82 ? -8.997 2.127 7.871 1.00 85.38 82 ARG A C 1
ATOM 670 O O . ARG A 1 82 ? -7.911 2.286 7.298 1.00 85.38 82 ARG A O 1
ATOM 677 N N . ARG A 1 83 ? -9.915 1.292 7.390 1.00 88.31 83 ARG A N 1
ATOM 678 C CA . ARG A 1 83 ? -9.737 0.562 6.136 1.00 88.31 83 ARG A CA 1
ATOM 679 C C . ARG A 1 83 ? -9.843 1.507 4.946 1.00 88.31 83 ARG A C 1
ATOM 681 O O . ARG A 1 83 ? -10.611 2.473 4.937 1.00 88.31 83 ARG A O 1
ATOM 688 N N . ILE A 1 84 ? -9.045 1.205 3.926 1.00 89.62 84 ILE A N 1
ATOM 689 C CA . ILE A 1 84 ? -9.021 1.952 2.667 1.00 89.62 84 ILE A CA 1
ATOM 690 C C . ILE A 1 84 ? -9.141 1.003 1.476 1.00 89.62 84 ILE A C 1
ATOM 692 O O . ILE A 1 84 ? -8.606 -0.104 1.504 1.00 89.62 84 ILE A O 1
ATOM 696 N N . ALA A 1 85 ? -9.815 1.434 0.413 1.00 88.38 85 ALA A N 1
ATOM 697 C CA . ALA A 1 85 ? -9.843 0.726 -0.865 1.00 88.38 85 ALA A CA 1
ATOM 698 C C . ALA A 1 85 ? -8.896 1.393 -1.864 1.00 88.38 85 ALA A C 1
ATOM 700 O O . ALA A 1 85 ? -8.835 2.620 -1.954 1.00 88.38 85 ALA A O 1
ATOM 701 N N . VAL A 1 86 ? -8.187 0.577 -2.642 1.00 88.88 86 VAL A N 1
ATOM 702 C CA . VAL A 1 86 ? -7.296 1.027 -3.714 1.00 88.88 86 VAL A CA 1
ATOM 703 C C . VAL A 1 86 ? -7.492 0.128 -4.937 1.00 88.88 86 VAL A C 1
ATOM 705 O O . VAL A 1 86 ? -7.676 -1.079 -4.784 1.00 88.88 86 VAL A O 1
ATOM 708 N N . SER A 1 87 ? -7.444 0.705 -6.140 1.00 86.12 87 SER A N 1
ATOM 709 C CA . SER A 1 87 ? -7.398 -0.043 -7.408 1.00 86.12 87 SER A CA 1
ATOM 710 C C . SER A 1 87 ? -6.082 0.239 -8.124 1.00 86.12 87 SER A C 1
ATOM 712 O O . SER A 1 87 ? -5.468 1.283 -7.910 1.00 86.12 87 SER A O 1
ATOM 714 N N . GLN A 1 88 ? -5.676 -0.669 -9.008 1.00 82.12 88 GLN A N 1
ATOM 715 C CA . GLN A 1 88 ? -4.515 -0.490 -9.884 1.00 82.12 88 GLN A CA 1
ATOM 716 C C . GLN A 1 88 ? -4.677 0.733 -10.792 1.00 82.12 88 GLN A C 1
ATOM 718 O O . GLN A 1 88 ? -3.717 1.472 -10.979 1.00 82.12 88 GLN A O 1
ATOM 723 N N . ASP A 1 89 ? -5.904 1.008 -11.247 1.00 83.12 89 ASP A N 1
ATOM 724 C CA . ASP A 1 89 ? -6.237 2.169 -12.088 1.00 83.12 89 ASP A CA 1
ATOM 725 C C . ASP A 1 89 ? -6.019 3.515 -11.377 1.00 83.12 89 ASP A C 1
ATOM 727 O O . ASP A 1 89 ? -5.941 4.567 -12.007 1.00 83.12 89 ASP A O 1
ATOM 731 N N . TYR A 1 90 ? -5.913 3.486 -10.048 1.00 85.44 90 TYR A N 1
ATOM 732 C CA . TYR A 1 90 ? -5.719 4.656 -9.197 1.00 85.44 90 TYR A CA 1
ATOM 733 C C . TYR A 1 90 ? -4.274 4.812 -8.705 1.00 85.44 90 TYR A C 1
ATOM 735 O O . TYR A 1 90 ? -4.000 5.653 -7.840 1.00 85.44 90 TYR A O 1
ATOM 743 N N . ILE A 1 91 ? -3.348 4.023 -9.258 1.00 86.94 91 ILE A N 1
ATOM 744 C CA . ILE A 1 91 ? -1.918 4.076 -8.964 1.00 86.94 91 ILE A CA 1
ATOM 745 C C . ILE A 1 91 ? -1.186 4.630 -10.188 1.00 86.94 91 ILE A C 1
ATOM 747 O O . ILE A 1 91 ? -1.161 4.020 -11.251 1.00 86.94 91 ILE A O 1
ATOM 751 N N . SER A 1 92 ? -0.548 5.784 -10.018 1.00 87.06 92 SER A N 1
ATOM 752 C CA . SER A 1 92 ? 0.318 6.398 -11.023 1.00 87.06 92 SER A CA 1
ATOM 753 C C . SER A 1 92 ? 1.769 6.234 -10.595 1.00 87.06 92 SER A C 1
ATOM 755 O O . SER A 1 92 ? 2.137 6.641 -9.497 1.00 87.06 92 SER A O 1
ATOM 757 N N . ILE A 1 93 ? 2.595 5.664 -11.467 1.00 84.75 93 ILE A N 1
ATOM 758 C CA . ILE A 1 93 ? 4.030 5.469 -11.241 1.00 84.75 93 ILE A CA 1
ATOM 759 C C . ILE A 1 93 ? 4.756 6.195 -12.367 1.00 84.75 93 ILE A C 1
ATOM 761 O O . ILE A 1 93 ? 4.597 5.833 -13.532 1.00 84.75 93 ILE A O 1
ATOM 765 N N . VAL A 1 94 ? 5.514 7.231 -12.022 1.00 82.50 94 VAL A N 1
ATOM 766 C CA . VAL A 1 94 ? 6.275 8.042 -12.977 1.00 82.50 94 VAL A CA 1
ATOM 767 C C . VAL A 1 94 ? 7.755 7.895 -12.661 1.00 82.50 94 VAL A C 1
ATOM 769 O O . VAL A 1 94 ? 8.176 8.152 -11.536 1.00 82.50 94 VAL A O 1
ATOM 772 N N . ASP A 1 95 ? 8.554 7.479 -13.639 1.00 73.75 95 ASP A N 1
ATOM 773 C CA . ASP A 1 95 ? 10.008 7.460 -13.489 1.00 73.75 95 ASP A CA 1
ATOM 774 C C . ASP A 1 95 ? 10.531 8.909 -13.546 1.00 73.75 95 ASP A C 1
ATOM 776 O O . ASP A 1 95 ? 10.269 9.632 -14.509 1.00 73.75 95 ASP A O 1
ATOM 780 N N . THR A 1 96 ? 11.248 9.351 -12.509 1.00 75.69 96 THR A N 1
ATOM 781 C CA . THR A 1 96 ? 11.774 10.728 -12.412 1.00 75.69 96 THR A CA 1
ATOM 782 C C . THR A 1 96 ? 13.262 10.816 -12.725 1.00 75.69 96 THR A C 1
ATOM 784 O O . THR A 1 96 ? 13.719 11.796 -13.310 1.00 75.69 96 THR A O 1
ATOM 787 N N . ALA A 1 97 ? 14.024 9.783 -12.372 1.00 71.81 97 ALA A N 1
ATOM 788 C CA . ALA A 1 97 ? 15.443 9.644 -12.684 1.00 71.81 97 ALA A CA 1
ATOM 789 C C . ALA A 1 97 ? 15.815 8.149 -12.745 1.00 71.81 97 ALA A C 1
ATOM 791 O O . ALA A 1 97 ? 15.026 7.305 -12.314 1.00 71.81 97 ALA A O 1
ATOM 792 N N . PRO A 1 98 ? 17.004 7.771 -13.251 1.00 69.44 98 PRO A N 1
ATOM 793 C CA . PRO A 1 98 ? 17.468 6.388 -13.178 1.00 69.44 98 PRO A CA 1
ATOM 794 C C . PRO A 1 98 ? 17.422 5.868 -11.732 1.00 69.44 98 PRO A C 1
ATOM 796 O O . PRO A 1 98 ? 18.058 6.429 -10.846 1.00 69.44 98 PRO A O 1
ATOM 799 N N . GLY A 1 99 ? 16.631 4.818 -11.496 1.00 66.44 99 GLY A N 1
ATOM 800 C CA . GLY A 1 99 ? 16.401 4.248 -10.162 1.00 66.44 99 GLY A CA 1
ATOM 801 C C . GLY A 1 99 ? 15.353 4.959 -9.292 1.00 66.44 99 GLY A C 1
ATOM 802 O O . GLY A 1 99 ? 14.920 4.366 -8.319 1.00 66.44 99 GLY A O 1
ATOM 803 N N . SER A 1 100 ? 14.877 6.155 -9.651 1.00 71.62 100 SER A N 1
ATOM 804 C CA . SER A 1 100 ? 13.915 6.930 -8.849 1.00 71.62 100 SER A CA 1
ATOM 805 C C . SER A 1 100 ? 12.530 6.978 -9.492 1.00 71.62 100 SER A C 1
ATOM 807 O O . SER A 1 100 ? 12.397 7.222 -10.696 1.00 71.62 100 SER A O 1
ATOM 809 N N . ARG A 1 101 ? 11.487 6.787 -8.679 1.00 76.06 101 ARG A N 1
ATOM 810 C CA . ARG A 1 101 ? 10.081 6.783 -9.099 1.00 76.06 101 ARG A CA 1
ATOM 811 C C . ARG A 1 101 ? 9.211 7.611 -8.173 1.00 76.06 101 ARG A C 1
ATOM 813 O O . ARG A 1 101 ? 9.259 7.437 -6.960 1.00 76.06 101 ARG A O 1
ATOM 820 N N . ASP A 1 102 ? 8.326 8.404 -8.754 1.00 82.88 102 ASP A N 1
ATOM 821 C CA . ASP A 1 102 ? 7.234 9.039 -8.031 1.00 82.88 102 ASP A CA 1
ATOM 822 C C . ASP A 1 102 ? 5.997 8.149 -8.109 1.00 82.88 102 ASP A C 1
ATOM 824 O O . ASP A 1 102 ? 5.437 7.908 -9.183 1.00 82.88 102 ASP A O 1
ATOM 828 N N . ILE A 1 103 ? 5.570 7.648 -6.952 1.00 84.94 103 ILE A N 1
ATOM 829 C CA . ILE A 1 103 ? 4.373 6.822 -6.825 1.00 84.94 103 ILE A CA 1
ATOM 830 C C . ILE A 1 103 ? 3.267 7.679 -6.234 1.00 84.94 103 ILE A C 1
ATOM 832 O O . ILE A 1 103 ? 3.366 8.121 -5.090 1.00 84.94 103 ILE A O 1
ATOM 836 N N . LYS A 1 104 ? 2.187 7.868 -6.990 1.00 87.81 104 LYS A N 1
ATOM 837 C CA . LYS A 1 104 ? 0.946 8.471 -6.513 1.00 87.81 104 LYS A CA 1
ATOM 838 C C . LYS A 1 104 ? -0.129 7.403 -6.374 1.00 87.81 104 LYS A C 1
ATOM 840 O O . LYS A 1 104 ? -0.466 6.731 -7.344 1.00 87.81 104 LYS A O 1
ATOM 845 N N . VAL A 1 105 ? -0.703 7.283 -5.183 1.00 86.69 105 VAL A N 1
ATOM 846 C CA . VAL A 1 105 ? -1.776 6.332 -4.876 1.00 86.69 105 VAL A CA 1
ATOM 847 C C . VAL A 1 105 ? -3.024 7.102 -4.482 1.00 86.69 105 VAL A C 1
ATOM 849 O O . VAL A 1 105 ? -2.993 7.858 -3.511 1.00 86.69 105 VAL A O 1
ATOM 852 N N . THR A 1 106 ? -4.117 6.900 -5.217 1.00 87.56 106 THR A N 1
ATOM 853 C CA . THR A 1 106 ? -5.443 7.419 -4.857 1.00 87.56 106 THR A CA 1
ATOM 854 C C . THR A 1 106 ? -6.255 6.307 -4.199 1.00 87.56 106 THR A C 1
ATOM 856 O O . THR A 1 106 ? -6.342 5.204 -4.732 1.00 87.56 106 THR A O 1
ATOM 859 N N . TYR A 1 10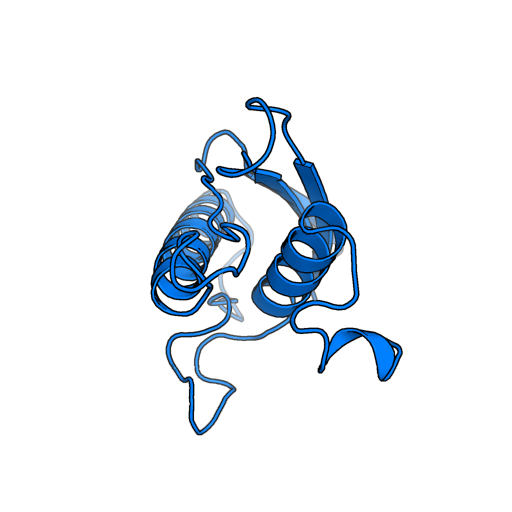7 ? -6.828 6.581 -3.031 1.00 86.62 107 TYR A N 1
ATOM 860 C CA . TYR A 1 107 ? -7.538 5.601 -2.210 1.00 86.62 107 TYR A CA 1
ATOM 861 C C . TYR A 1 107 ? -8.879 6.148 -1.719 1.00 86.62 107 TYR A C 1
ATOM 863 O O . TYR A 1 107 ? -9.061 7.357 -1.587 1.00 86.62 107 TYR A O 1
ATOM 871 N N . LEU A 1 108 ? -9.819 5.254 -1.421 1.00 86.38 108 LEU A N 1
ATOM 872 C CA . LEU A 1 108 ? -11.123 5.582 -0.844 1.00 86.38 108 LEU A CA 1
ATOM 873 C C . LEU A 1 108 ? -11.148 5.190 0.632 1.00 86.38 108 LEU A C 1
ATOM 875 O O . LEU A 1 108 ? -10.771 4.073 0.982 1.00 86.38 108 LEU A O 1
ATOM 879 N N . ASN A 1 109 ? -11.599 6.100 1.492 1.00 82.00 109 ASN A N 1
ATOM 880 C CA . ASN A 1 109 ? -11.779 5.828 2.918 1.00 82.00 109 ASN A CA 1
ATOM 881 C C . ASN A 1 109 ? -13.129 5.151 3.168 1.00 82.00 109 ASN A C 1
ATOM 883 O O . ASN A 1 109 ? -14.129 5.562 2.583 1.00 82.00 109 ASN A O 1
ATOM 887 N N . TYR A 1 110 ? -13.166 4.163 4.066 1.00 77.00 110 TYR A N 1
ATOM 888 C CA . TYR A 1 110 ? -14.420 3.511 4.458 1.00 77.00 110 TYR A CA 1
ATOM 889 C C . TYR A 1 110 ? -15.232 4.352 5.460 1.00 77.00 110 TYR A C 1
ATOM 891 O O . TYR A 1 110 ? -16.457 4.331 5.407 1.00 77.00 110 TYR A O 1
ATOM 899 N N . CYS A 1 111 ? -14.581 5.127 6.342 1.00 67.94 111 CYS A N 1
ATOM 900 C CA . CYS A 1 111 ? -15.274 5.854 7.421 1.00 67.94 111 CYS A CA 1
ATOM 901 C C . CYS A 1 111 ? -15.782 7.258 7.070 1.00 67.94 111 CYS A C 1
ATOM 903 O O . CYS A 1 111 ? -16.563 7.828 7.826 1.00 67.94 111 CYS A O 1
ATOM 905 N N . SER A 1 112 ? -15.303 7.866 5.986 1.00 56.06 112 SER A N 1
ATOM 906 C CA . SER A 1 112 ? -15.761 9.186 5.544 1.00 56.06 112 SER A CA 1
ATOM 907 C C . SER A 1 112 ? -16.429 9.001 4.197 1.00 56.06 112 SER A C 1
ATOM 909 O O . SER A 1 112 ? -15.826 8.305 3.381 1.00 56.06 112 SER A O 1
ATOM 911 N N . GLU A 1 113 ? -17.600 9.622 3.968 1.00 54.75 113 GLU A N 1
ATOM 912 C CA . GLU A 1 113 ? -18.245 9.782 2.646 1.00 54.75 113 GLU A CA 1
ATOM 913 C C . GLU A 1 113 ? -17.203 9.618 1.544 1.00 54.75 113 GLU A C 1
ATOM 915 O O . GLU A 1 113 ? -16.242 10.375 1.620 1.00 54.75 113 GLU A O 1
ATOM 920 N N . LEU A 1 114 ? -17.342 8.631 0.642 1.00 53.59 114 LEU A N 1
ATOM 921 C CA . LEU A 1 114 ? -16.365 8.123 -0.350 1.00 53.59 114 LEU A CA 1
ATOM 922 C C . LEU A 1 114 ? -15.532 9.208 -1.071 1.00 53.59 114 LEU A C 1
ATOM 924 O O . LEU A 1 114 ? -15.626 9.417 -2.278 1.00 53.59 114 LEU A O 1
ATOM 928 N N . ARG A 1 115 ? -14.706 9.924 -0.320 1.00 59.59 115 ARG A N 1
ATOM 929 C CA . ARG A 1 115 ? -13.932 11.077 -0.744 1.00 59.59 115 ARG A CA 1
ATOM 930 C C . ARG A 1 115 ? -12.527 10.545 -0.945 1.00 59.59 115 ARG A C 1
ATOM 932 O O . ARG A 1 115 ? -11.925 10.050 0.018 1.00 59.59 115 ARG A O 1
ATOM 939 N N . PRO A 1 116 ? -12.021 10.599 -2.180 1.00 71.56 116 PRO A N 1
ATOM 940 C CA . PRO A 1 116 ? -10.712 10.066 -2.479 1.00 71.56 116 PRO A CA 1
ATOM 941 C C . PRO A 1 116 ? -9.637 10.850 -1.724 1.00 71.56 116 PRO A C 1
ATOM 943 O O . PRO A 1 116 ? -9.618 12.081 -1.738 1.00 71.56 116 PRO A O 1
ATOM 946 N N . GLY A 1 117 ? -8.744 10.125 -1.058 1.00 75.56 117 GLY A N 1
ATOM 947 C CA . GLY A 1 117 ? -7.454 10.631 -0.608 1.00 75.56 117 GLY A CA 1
ATOM 948 C C . GLY A 1 117 ? -6.385 10.306 -1.648 1.00 75.56 117 GLY A C 1
ATOM 949 O O . GLY A 1 117 ? -6.528 9.354 -2.413 1.00 75.56 117 GLY A O 1
ATOM 950 N N . SER A 1 118 ? -5.300 11.077 -1.687 1.00 79.12 118 SER A N 1
ATOM 951 C CA . SER A 1 118 ? -4.143 10.734 -2.517 1.00 79.12 118 SER A CA 1
ATOM 952 C C . SER A 1 118 ? -2.842 11.002 -1.787 1.00 79.12 118 SER A C 1
ATOM 954 O O . SER A 1 118 ? -2.720 12.035 -1.129 1.00 79.12 118 SER A O 1
ATOM 956 N N . ILE A 1 119 ? -1.865 10.114 -1.948 1.00 80.81 119 ILE A N 1
ATOM 957 C CA . ILE A 1 119 ? -0.504 10.326 -1.460 1.00 80.81 119 ILE A CA 1
ATOM 958 C C . ILE A 1 119 ? 0.504 10.158 -2.587 1.00 80.81 119 ILE A C 1
ATOM 960 O O . ILE A 1 119 ? 0.337 9.272 -3.421 1.00 80.81 119 ILE A O 1
ATOM 964 N N . SER A 1 120 ? 1.540 10.997 -2.585 1.00 80.75 120 SER A N 1
ATOM 965 C CA . SER A 1 120 ? 2.692 10.884 -3.477 1.00 80.75 120 SER A CA 1
ATOM 966 C C . SER A 1 120 ? 3.950 10.629 -2.657 1.00 80.75 120 SER A C 1
ATOM 968 O O . SER A 1 120 ? 4.211 11.350 -1.691 1.00 80.75 120 SER A O 1
ATOM 970 N N . VAL A 1 121 ? 4.720 9.610 -3.030 1.00 78.38 121 VAL A N 1
ATOM 971 C CA . VAL A 1 121 ? 5.972 9.245 -2.362 1.00 78.38 121 VAL A CA 1
ATOM 972 C C . VAL A 1 121 ? 7.063 9.032 -3.413 1.00 78.38 121 VAL A C 1
ATOM 974 O O . VAL A 1 121 ? 6.850 8.225 -4.323 1.00 78.38 121 VAL A O 1
ATOM 977 N N . PRO A 1 122 ? 8.218 9.713 -3.292 1.00 73.81 122 PRO A N 1
ATOM 978 C CA . PRO A 1 122 ? 9.397 9.370 -4.070 1.00 73.81 122 PRO A CA 1
ATOM 979 C C . PRO A 1 122 ? 10.009 8.077 -3.514 1.00 73.81 122 PRO A C 1
ATOM 981 O O . PRO A 1 122 ? 10.224 7.949 -2.306 1.00 73.81 122 PRO A O 1
ATOM 984 N N . VAL A 1 123 ? 10.281 7.119 -4.391 1.00 69.56 123 VAL A N 1
ATOM 985 C CA . VAL A 1 123 ? 10.903 5.829 -4.075 1.00 69.56 123 VAL A CA 1
ATOM 986 C C . VAL A 1 123 ? 12.190 5.696 -4.883 1.00 69.56 123 VAL A C 1
ATOM 988 O O . VAL A 1 123 ? 12.173 5.908 -6.095 1.00 69.56 123 VAL A O 1
ATOM 991 N N . VAL A 1 124 ? 13.287 5.358 -4.202 1.00 61.53 124 VAL A N 1
ATOM 992 C CA . VAL A 1 124 ? 14.641 5.156 -4.756 1.00 61.53 124 VAL A CA 1
ATOM 993 C C . VAL A 1 124 ? 15.027 3.686 -4.638 1.00 61.53 124 VAL A C 1
ATOM 995 O O . VAL A 1 124 ? 14.660 3.082 -3.605 1.00 61.53 124 VAL A O 1
#

Foldseek 3Di:
DDPVLPDDDPDDDLLVVLQSQLQCQAADDQCPDPVCNLGHFHDDPPDPDDDVNLVNRLVRSQSNLVVVQVVDDCCPPVGAHNRKHFDSVQWDWAADDVQKIKIKTWIFGPRDDRDIDIDIDIYD